Protein AF-A0A7V0MF54-F1 (afdb_monomer)

Nearest PDB structures (foldseek):
  5v1u-assembly2_B  TM=8.890E-01  e=1.268E-02  Thermobaculum terrenum ATCC BAA-798
  3g2b-assembly1_A-2  TM=9.202E-01  e=5.169E-02  Xanthomonas campestris pv. campestris
  6jx3-assembly1_B  TM=9.300E-01  e=2.690E-01  Thermobifida fusca
  7s03-assembly1_A-2  TM=5.739E-01  e=4.204E+00  Homo sapiens
  2vk9-assembly1_A  TM=4.702E-01  e=5.367E+00  Clostridium novyi

Foldseek 3Di:
DPPDPPPPPVQDPLLVQLVVQLPVPDDLQRSLVVCCVVVVDDSVVSSVVSVVSVVVCVVVVNHDDDPPPPDD

Structure (mmCIF, N/CA/C/O backbone):
data_AF-A0A7V0MF54-F1
#
_entry.id   AF-A0A7V0MF54-F1
#
loop_
_atom_site.group_PDB
_atom_site.id
_atom_site.type_symbol
_atom_site.label_atom_id
_atom_site.label_alt_id
_atom_site.label_comp_id
_atom_site.label_asym_id
_atom_site.label_entity_id
_atom_site.label_seq_id
_atom_site.pdbx_PDB_ins_code
_atom_site.Cartn_x
_atom_site.Cartn_y
_atom_site.Cartn_z
_atom_site.occupancy
_atom_site.B_iso_or_equiv
_atom_site.auth_seq_id
_atom_site.auth_comp_id
_atom_site.auth_asym_id
_atom_site.auth_atom_id
_atom_site.pdbx_PDB_model_num
ATOM 1 N N . LEU A 1 1 ? 31.152 3.684 -14.603 1.00 41.72 1 LEU A N 1
ATOM 2 C CA . LEU A 1 1 ? 30.019 3.176 -15.406 1.00 41.72 1 LEU A CA 1
ATOM 3 C C . LEU A 1 1 ? 29.078 2.512 -14.421 1.00 41.72 1 LEU A C 1
ATOM 5 O O . LEU A 1 1 ? 29.083 1.293 -14.299 1.00 41.72 1 LEU A O 1
ATOM 9 N N . ASP A 1 2 ? 28.343 3.316 -13.660 1.00 45.44 2 ASP A N 1
ATOM 10 C CA . ASP A 1 2 ? 27.270 2.825 -12.800 1.00 45.44 2 ASP A CA 1
ATOM 11 C C . ASP A 1 2 ? 26.118 2.477 -13.736 1.00 45.44 2 ASP A C 1
ATOM 13 O O . ASP A 1 2 ? 25.325 3.313 -14.165 1.00 45.44 2 ASP A O 1
ATOM 17 N N . SER A 1 3 ? 26.203 1.246 -14.220 1.00 63.50 3 SER A N 1
ATOM 18 C CA . SER A 1 3 ? 25.300 0.652 -15.186 1.00 63.50 3 SER A CA 1
ATOM 19 C C . SER A 1 3 ? 24.164 0.048 -14.375 1.00 63.50 3 SER A C 1
ATOM 21 O O . SER A 1 3 ? 24.433 -0.608 -13.375 1.00 63.50 3 SER A O 1
ATO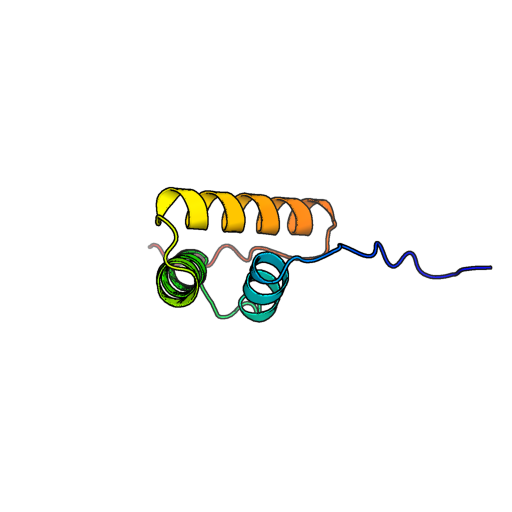M 23 N N . GLU A 1 4 ? 22.933 0.263 -14.832 1.00 55.84 4 GLU A N 1
AT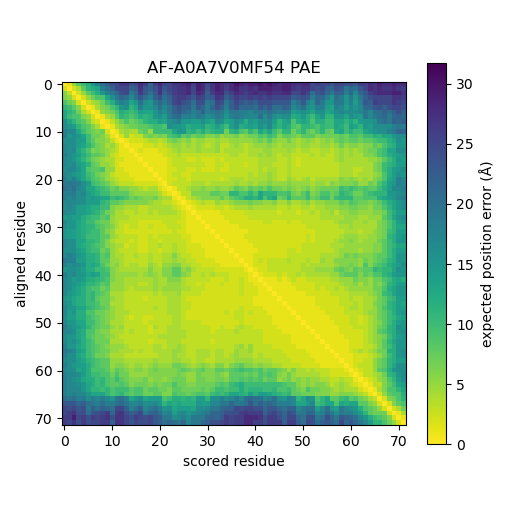OM 24 C CA . GLU A 1 4 ? 21.673 -0.177 -14.217 1.00 55.84 4 GLU A CA 1
ATOM 25 C C . GLU A 1 4 ? 21.138 0.805 -13.165 1.00 55.84 4 GLU A C 1
ATOM 27 O O . GLU A 1 4 ? 21.464 0.762 -11.979 1.00 55.84 4 GLU A O 1
ATOM 32 N N . GLY A 1 5 ? 20.278 1.717 -13.631 1.00 49.28 5 GLY A N 1
ATOM 33 C CA . GLY A 1 5 ? 19.522 2.650 -12.805 1.00 49.28 5 GLY A CA 1
ATOM 34 C C . GLY A 1 5 ? 18.593 1.926 -11.834 1.00 49.28 5 GLY A C 1
ATOM 35 O O . GLY A 1 5 ? 17.400 1.794 -12.083 1.00 49.28 5 GLY A O 1
ATOM 36 N N . LYS A 1 6 ? 19.129 1.482 -10.696 1.00 49.97 6 LYS A N 1
ATOM 37 C CA . LYS A 1 6 ? 18.325 1.228 -9.504 1.00 49.97 6 LYS A CA 1
ATOM 38 C C . LYS A 1 6 ? 17.879 2.579 -8.981 1.00 49.97 6 LYS A C 1
ATOM 40 O O . LYS A 1 6 ? 18.576 3.208 -8.188 1.00 49.97 6 LYS A O 1
ATOM 45 N N . THR A 1 7 ? 16.712 3.032 -9.424 1.00 48.62 7 THR A N 1
ATOM 46 C CA . THR A 1 7 ? 15.951 4.012 -8.657 1.00 48.62 7 THR A CA 1
ATOM 47 C C . THR A 1 7 ? 15.692 3.362 -7.304 1.00 48.62 7 THR A C 1
ATOM 49 O O . THR A 1 7 ? 14.864 2.462 -7.180 1.00 48.62 7 THR A O 1
ATOM 52 N N . LEU A 1 8 ? 16.492 3.735 -6.304 1.00 50.53 8 LEU A N 1
ATOM 53 C CA . LEU A 1 8 ? 16.277 3.348 -4.918 1.00 50.53 8 LEU A CA 1
ATOM 54 C C . LEU A 1 8 ? 14.999 4.052 -4.470 1.00 50.53 8 LEU A C 1
ATOM 56 O O . LEU A 1 8 ? 15.037 5.162 -3.944 1.00 50.53 8 LEU A O 1
ATOM 60 N N . TYR A 1 9 ? 13.858 3.422 -4.731 1.00 57.38 9 TYR A N 1
ATOM 61 C CA . TYR A 1 9 ? 12.617 3.800 -4.087 1.00 57.38 9 TYR A CA 1
ATOM 62 C C . TYR A 1 9 ? 12.822 3.529 -2.601 1.00 57.38 9 TYR A C 1
ATOM 64 O O . TYR A 1 9 ? 12.922 2.376 -2.183 1.00 57.38 9 TYR A O 1
ATOM 72 N N . ILE A 1 10 ? 12.977 4.591 -1.808 1.00 57.38 10 ILE A N 1
ATOM 73 C CA . ILE A 1 10 ? 12.972 4.462 -0.354 1.00 57.38 10 ILE A CA 1
ATOM 74 C C . ILE A 1 10 ? 11.544 4.100 0.020 1.00 57.38 10 ILE A C 1
ATOM 76 O O . ILE A 1 10 ? 10.658 4.946 0.119 1.00 57.38 10 ILE A O 1
ATOM 80 N N . LEU A 1 11 ? 11.324 2.799 0.141 1.00 67.00 11 LEU A N 1
ATOM 81 C CA . LEU A 1 11 ? 10.073 2.249 0.600 1.00 67.00 11 LEU A CA 1
ATOM 82 C C . LEU A 1 11 ? 10.055 2.382 2.117 1.00 67.00 11 LEU A C 1
ATOM 84 O O . LEU A 1 11 ? 10.842 1.739 2.808 1.00 67.00 11 LEU A O 1
ATOM 88 N N . ASN A 1 12 ? 9.151 3.207 2.646 1.00 75.38 12 ASN A N 1
ATOM 89 C CA . ASN A 1 12 ? 8.812 3.122 4.066 1.00 75.38 12 ASN A CA 1
ATOM 90 C C . ASN A 1 12 ? 8.248 1.725 4.384 1.00 75.38 12 ASN A C 1
ATOM 92 O O . ASN A 1 12 ? 7.898 0.968 3.476 1.00 75.38 12 ASN A O 1
ATOM 96 N N . GLU A 1 13 ? 8.108 1.387 5.668 1.00 79.94 13 GLU A N 1
ATOM 97 C CA . GLU A 1 13 ? 7.547 0.093 6.098 1.00 79.94 13 GLU A CA 1
ATOM 98 C C . GLU A 1 13 ? 6.210 -0.221 5.404 1.00 79.94 13 GLU A C 1
ATOM 100 O O . GLU A 1 13 ? 6.028 -1.321 4.886 1.00 79.94 13 GLU A O 1
ATOM 105 N N . ILE A 1 14 ? 5.329 0.778 5.273 1.00 81.94 14 ILE A N 1
ATOM 106 C CA . ILE A 1 14 ? 4.055 0.658 4.545 1.00 81.94 14 ILE A CA 1
ATOM 107 C C . ILE A 1 14 ? 4.279 0.378 3.051 1.00 81.94 14 ILE A C 1
ATOM 109 O O . ILE A 1 14 ? 3.674 -0.538 2.501 1.00 81.94 14 ILE A O 1
ATOM 113 N N . GLY A 1 15 ? 5.172 1.120 2.389 1.00 81.25 15 GLY A N 1
ATOM 114 C CA . GLY A 1 15 ? 5.480 0.929 0.966 1.00 81.25 15 GLY A CA 1
ATOM 115 C C . GLY A 1 15 ? 6.080 -0.448 0.673 1.00 81.25 15 GLY A C 1
ATOM 116 O O . GLY A 1 15 ? 5.698 -1.106 -0.292 1.00 81.25 15 GLY A O 1
ATOM 117 N N . THR A 1 16 ? 6.961 -0.926 1.554 1.00 84.06 16 THR A N 1
ATOM 118 C CA . THR A 1 16 ? 7.545 -2.271 1.462 1.00 84.06 16 THR A CA 1
ATOM 119 C C . THR A 1 16 ? 6.453 -3.324 1.580 1.00 84.06 16 THR A C 1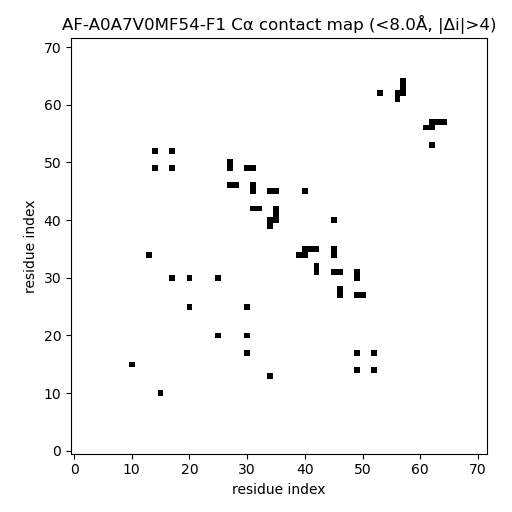
ATOM 121 O O . THR A 1 16 ? 6.378 -4.232 0.758 1.00 84.06 16 THR A O 1
ATOM 124 N N . LYS A 1 17 ? 5.533 -3.154 2.534 1.00 84.38 17 LYS A N 1
ATOM 125 C CA . LYS A 1 17 ? 4.418 -4.080 2.719 1.00 84.38 17 LYS A CA 1
ATOM 126 C C . LYS A 1 17 ? 3.480 -4.116 1.515 1.00 84.38 17 LYS A C 1
ATOM 128 O O . LYS A 1 17 ? 3.047 -5.190 1.105 1.00 84.38 17 LYS A O 1
ATOM 133 N N . ILE A 1 18 ? 3.172 -2.959 0.926 1.00 84.75 18 ILE A N 1
ATOM 134 C CA . ILE A 1 18 ? 2.367 -2.878 -0.300 1.00 84.75 18 ILE A CA 1
ATOM 135 C C . ILE A 1 18 ? 3.065 -3.631 -1.430 1.00 84.75 18 ILE A C 1
ATOM 137 O O . ILE A 1 18 ? 2.420 -4.422 -2.111 1.00 84.75 18 ILE A O 1
ATOM 141 N N . TRP A 1 19 ? 4.373 -3.422 -1.595 1.00 84.38 19 TRP A N 1
ATOM 142 C CA . TRP A 1 19 ? 5.179 -4.114 -2.596 1.00 84.38 19 TRP A CA 1
ATOM 143 C C . TRP A 1 19 ? 5.154 -5.637 -2.414 1.00 84.38 19 TRP A C 1
ATOM 145 O O . TRP A 1 19 ? 4.862 -6.352 -3.366 1.00 84.38 19 TRP A O 1
ATOM 155 N N . GLU A 1 20 ? 5.375 -6.137 -1.196 1.00 84.00 20 GLU A N 1
ATOM 156 C CA . GLU A 1 20 ? 5.310 -7.576 -0.895 1.00 84.00 20 GLU A CA 1
ATOM 157 C C . GLU A 1 20 ? 3.923 -8.172 -1.163 1.00 84.00 20 GLU A C 1
ATOM 159 O O . GLU A 1 20 ? 3.793 -9.320 -1.584 1.00 84.00 20 GLU A O 1
ATOM 164 N N . LEU A 1 21 ? 2.864 -7.396 -0.929 1.00 82.62 21 LEU A N 1
ATOM 165 C CA . LEU A 1 21 ? 1.498 -7.830 -1.199 1.00 82.62 21 LEU A CA 1
ATOM 166 C C . LEU A 1 21 ? 1.146 -7.741 -2.693 1.00 82.62 21 LEU A C 1
ATOM 168 O O . LEU A 1 21 ? 0.276 -8.479 -3.157 1.00 82.62 21 LEU A O 1
ATOM 172 N N . CYS A 1 22 ? 1.841 -6.914 -3.467 1.00 79.62 22 CYS A N 1
ATOM 173 C CA . CYS A 1 22 ? 1.702 -6.760 -4.914 1.00 79.62 22 CYS A CA 1
ATOM 174 C C . CYS A 1 22 ? 2.334 -7.914 -5.730 1.00 79.62 22 CYS A C 1
ATOM 176 O O . CYS A 1 22 ? 2.879 -7.702 -6.805 1.00 79.62 22 CYS A O 1
ATOM 178 N N . ASP A 1 23 ? 2.181 -9.157 -5.273 1.00 75.94 23 ASP A N 1
ATOM 179 C CA . ASP A 1 23 ? 2.611 -10.393 -5.957 1.00 75.94 23 ASP A CA 1
ATOM 180 C C . ASP A 1 23 ? 1.740 -10.753 -7.192 1.00 75.94 23 ASP A C 1
ATOM 182 O O . ASP A 1 23 ? 1.930 -11.766 -7.854 1.00 75.94 23 ASP A O 1
ATOM 186 N N . GLY A 1 24 ? 0.733 -9.937 -7.523 1.00 69.44 24 GLY A N 1
ATOM 187 C CA . GLY A 1 24 ? -0.210 -10.190 -8.625 1.00 69.44 24 GLY A CA 1
ATOM 188 C C . GLY A 1 24 ? -1.417 -11.058 -8.246 1.00 69.44 24 GLY A C 1
ATOM 189 O O . GLY A 1 24 ? -2.415 -11.058 -8.963 1.00 69.44 24 GLY A O 1
ATOM 190 N N . SER A 1 25 ? -1.383 -11.716 -7.083 1.00 75.56 25 SER A N 1
ATOM 191 C CA . SER A 1 25 ? -2.514 -12.498 -6.551 1.00 75.56 25 SER A CA 1
ATOM 192 C C . SER A 1 25 ? -3.414 -11.711 -5.588 1.00 75.56 25 SER A C 1
ATOM 194 O O . SER A 1 25 ? -4.589 -12.045 -5.415 1.00 75.56 25 SER A O 1
ATOM 196 N N . ASN A 1 26 ? -2.902 -10.651 -4.951 1.00 81.50 26 ASN A N 1
ATOM 197 C CA . ASN A 1 26 ? -3.681 -9.861 -3.996 1.00 81.50 26 ASN A CA 1
ATOM 198 C C . ASN A 1 26 ? -4.380 -8.688 -4.686 1.00 81.50 26 ASN A C 1
ATOM 200 O O . ASN A 1 26 ? -3.787 -7.918 -5.439 1.00 81.50 26 ASN A O 1
ATOM 204 N N . ARG A 1 27 ? -5.663 -8.503 -4.368 1.00 84.44 27 ARG A N 1
ATOM 205 C CA . ARG A 1 27 ? -6.425 -7.332 -4.818 1.00 84.44 27 ARG A CA 1
ATOM 206 C C . ARG A 1 27 ? -6.099 -6.129 -3.934 1.00 84.44 27 ARG A C 1
ATOM 208 O O . ARG A 1 27 ? -5.988 -6.283 -2.724 1.00 84.44 27 ARG A O 1
ATOM 215 N N . ILE A 1 28 ? -6.114 -4.920 -4.502 1.00 84.88 28 ILE A N 1
ATOM 216 C CA . ILE A 1 28 ? -5.921 -3.647 -3.770 1.00 84.88 28 ILE A CA 1
ATOM 217 C C . ILE A 1 28 ? -6.760 -3.577 -2.483 1.00 84.88 28 ILE A C 1
ATOM 219 O O . ILE A 1 28 ? -6.264 -3.178 -1.437 1.00 84.88 28 ILE A O 1
ATOM 223 N N . LYS A 1 29 ? -8.023 -4.025 -2.526 1.00 85.88 29 LYS A N 1
ATOM 224 C CA . LYS A 1 29 ? -8.912 -4.052 -1.349 1.00 85.88 29 LYS A CA 1
ATOM 225 C C . LYS A 1 29 ? -8.370 -4.881 -0.175 1.00 85.88 29 LYS A C 1
ATOM 227 O O . LYS A 1 29 ? -8.623 -4.529 0.972 1.00 85.88 29 LYS A O 1
ATOM 232 N N . ASP A 1 30 ? -7.658 -5.963 -0.471 1.00 89.31 30 ASP A N 1
ATOM 233 C CA . ASP A 1 30 ? -7.093 -6.888 0.511 1.00 89.31 30 ASP A CA 1
ATOM 234 C C . ASP A 1 30 ? -5.859 -6.265 1.164 1.00 89.31 30 ASP A C 1
ATOM 236 O O . ASP A 1 30 ? -5.738 -6.244 2.386 1.00 89.31 30 ASP A O 1
ATOM 240 N N . ILE A 1 31 ? -5.014 -5.637 0.339 1.00 89.19 31 ILE A N 1
ATOM 241 C CA . ILE A 1 31 ? -3.843 -4.863 0.771 1.00 89.19 31 ILE A CA 1
ATOM 242 C C . ILE A 1 31 ? -4.272 -3.750 1.732 1.00 89.19 31 ILE A C 1
ATOM 244 O O . ILE A 1 31 ? -3.744 -3.641 2.834 1.00 89.19 31 ILE A O 1
ATOM 248 N N . VAL A 1 32 ? -5.293 -2.977 1.354 1.00 90.75 32 VAL A N 1
ATOM 249 C CA . VAL A 1 32 ? -5.860 -1.907 2.189 1.00 90.75 32 VAL A CA 1
ATOM 250 C C . VAL A 1 32 ? -6.391 -2.449 3.516 1.00 90.75 32 VAL A C 1
ATOM 252 O O . VAL A 1 32 ? -6.164 -1.841 4.558 1.00 90.75 32 VAL A O 1
ATOM 255 N N . SER A 1 33 ? -7.090 -3.587 3.497 1.00 90.31 33 SER A N 1
ATOM 256 C CA . SER A 1 33 ? -7.625 -4.190 4.721 1.00 90.31 33 SER A CA 1
ATOM 257 C C . SER A 1 33 ? -6.518 -4.687 5.650 1.00 90.31 33 SER A C 1
ATOM 259 O O . SER A 1 33 ? -6.622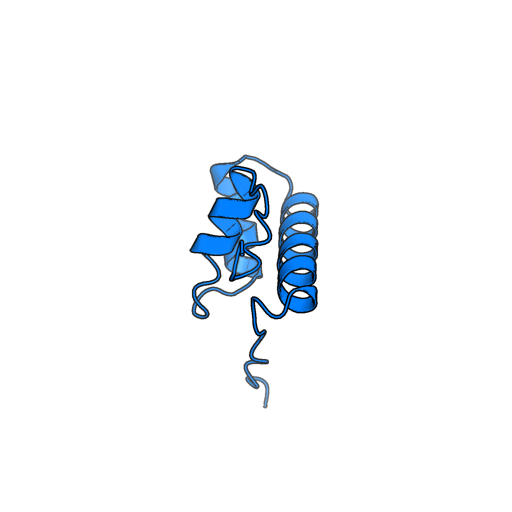 -4.501 6.859 1.00 90.31 33 SER A O 1
ATOM 261 N N . LYS A 1 34 ? -5.457 -5.289 5.098 1.00 89.75 34 LYS A N 1
ATOM 262 C CA . LYS A 1 34 ? -4.279 -5.711 5.866 1.00 89.75 34 LYS A CA 1
ATOM 263 C C . LYS A 1 34 ? -3.562 -4.522 6.484 1.00 89.75 34 LYS A C 1
ATOM 265 O O . LYS A 1 34 ? -3.273 -4.564 7.669 1.00 89.75 34 LYS A O 1
ATOM 270 N N . LEU A 1 35 ? -3.345 -3.451 5.722 1.00 89.06 35 LEU A N 1
ATOM 271 C CA . LEU A 1 35 ? -2.706 -2.237 6.232 1.00 89.06 35 LEU A CA 1
ATOM 272 C C . LEU A 1 35 ? -3.519 -1.574 7.343 1.00 89.06 35 LEU A C 1
ATOM 274 O O . LEU A 1 35 ? -2.964 -1.211 8.370 1.00 89.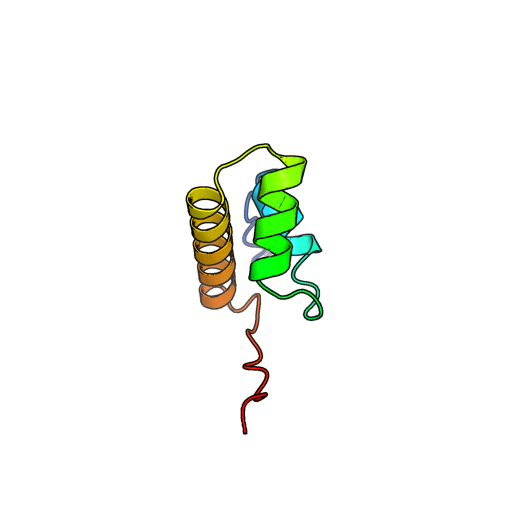06 35 LEU A O 1
ATOM 278 N N . CYS A 1 36 ? -4.834 -1.459 7.156 1.00 90.75 36 CYS A N 1
ATOM 279 C CA . CYS A 1 36 ? -5.743 -0.932 8.172 1.00 90.75 36 CYS A CA 1
ATOM 280 C C . CYS A 1 36 ? -5.662 -1.741 9.477 1.00 90.75 36 CYS A C 1
ATOM 282 O O . CYS A 1 36 ? -5.669 -1.157 10.552 1.00 90.75 36 CYS A O 1
ATOM 284 N N . HIS A 1 37 ? -5.526 -3.068 9.384 1.00 89.00 37 HIS A N 1
ATOM 285 C CA . HIS A 1 37 ? -5.415 -3.945 10.549 1.00 89.00 37 HIS A CA 1
ATOM 286 C C . HIS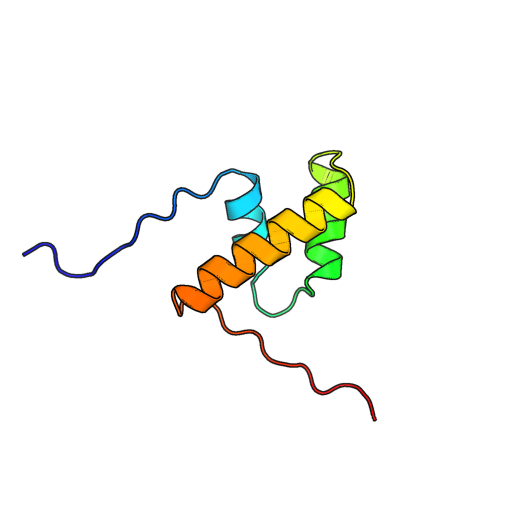 A 1 37 ? -4.015 -3.962 11.188 1.00 89.00 37 HIS A C 1
ATOM 288 O O . HIS A 1 37 ? -3.912 -3.950 12.408 1.00 89.00 37 HIS A O 1
ATOM 294 N N . GLU A 1 38 ? -2.938 -4.008 10.396 1.00 88.44 38 GLU A N 1
ATOM 295 C CA . GLU A 1 38 ? -1.556 -4.047 10.908 1.00 88.44 38 GLU A CA 1
ATOM 296 C C . GLU A 1 38 ? -1.092 -2.698 11.466 1.00 88.44 38 GLU A C 1
ATOM 298 O O . GLU A 1 38 ? -0.362 -2.672 12.452 1.00 88.44 38 GLU A O 1
ATOM 303 N N . TYR A 1 39 ? -1.500 -1.591 10.841 1.00 86.44 39 TYR A N 1
ATOM 304 C CA . TYR A 1 39 ? -1.005 -0.250 11.163 1.00 86.44 39 TYR A CA 1
ATOM 305 C C . TYR A 1 39 ? -2.047 0.636 11.866 1.00 86.44 39 TYR A C 1
ATOM 307 O O . TYR A 1 39 ? -1.755 1.799 12.124 1.00 86.44 39 TYR A O 1
ATOM 315 N N . ASP A 1 40 ? -3.245 0.112 12.165 1.00 88.44 40 ASP A N 1
ATOM 316 C CA . ASP A 1 40 ? -4.364 0.842 12.798 1.00 88.44 40 ASP A CA 1
ATOM 317 C C . ASP A 1 40 ? -4.690 2.178 12.098 1.00 88.44 40 ASP A C 1
ATOM 319 O O . ASP A 1 40 ? -5.006 3.195 12.711 1.00 88.44 40 ASP A O 1
ATOM 323 N N . ILE A 1 41 ? -4.567 2.197 10.769 1.00 87.44 41 ILE A N 1
ATOM 324 C CA . ILE A 1 41 ? -4.828 3.382 9.947 1.00 87.44 41 ILE A CA 1
ATOM 325 C C . ILE A 1 41 ? -6.235 3.349 9.362 1.00 87.44 41 ILE A C 1
ATOM 327 O O . ILE A 1 41 ? -6.783 2.290 9.055 1.00 87.44 41 ILE A O 1
ATOM 331 N N . GLU A 1 42 ? -6.816 4.524 9.126 1.00 91.94 42 GLU A N 1
ATOM 332 C CA . GLU A 1 42 ? -8.125 4.619 8.487 1.00 91.94 42 GLU A CA 1
ATOM 333 C C . GLU A 1 42 ? -8.121 4.019 7.079 1.00 91.94 42 GLU A C 1
ATOM 335 O O . GLU A 1 42 ? -7.203 4.231 6.285 1.00 91.94 42 GLU A O 1
ATOM 340 N N . LYS A 1 43 ? -9.208 3.323 6.733 1.00 88.88 43 LYS A N 1
ATOM 341 C CA . LYS A 1 43 ? -9.362 2.666 5.431 1.00 88.88 43 LYS A CA 1
ATOM 342 C C . LYS A 1 43 ? -9.208 3.633 4.255 1.00 88.88 43 LYS A C 1
ATOM 344 O O . LYS A 1 43 ? -8.680 3.234 3.219 1.00 88.88 43 LYS A O 1
ATOM 349 N N . ASP A 1 44 ? -9.679 4.870 4.396 1.00 89.75 44 ASP A N 1
ATOM 350 C CA . ASP A 1 44 ? -9.577 5.878 3.336 1.00 89.75 44 ASP A CA 1
ATOM 351 C C . ASP A 1 44 ? -8.122 6.325 3.129 1.00 89.75 44 ASP A C 1
ATOM 353 O O . ASP A 1 44 ? -7.645 6.381 1.993 1.00 89.75 44 ASP A O 1
ATOM 357 N N . ILE A 1 45 ? -7.381 6.507 4.229 1.00 88.81 45 ILE A N 1
ATOM 358 C CA . ILE A 1 45 ? -5.945 6.813 4.211 1.00 88.81 45 ILE A CA 1
ATOM 359 C C . ILE A 1 45 ? -5.158 5.641 3.625 1.00 88.81 45 ILE A C 1
ATOM 361 O O . ILE A 1 45 ? -4.441 5.825 2.647 1.00 88.81 45 ILE A O 1
ATOM 365 N N . ALA A 1 46 ? -5.368 4.424 4.132 1.00 89.38 46 ALA A N 1
ATOM 366 C CA . ALA A 1 46 ? -4.734 3.209 3.623 1.00 89.38 46 ALA A CA 1
ATOM 367 C C . ALA A 1 46 ? -4.974 3.025 2.120 1.00 89.38 46 ALA A C 1
ATOM 369 O O . ALA A 1 46 ? -4.065 2.704 1.362 1.00 89.38 46 ALA A O 1
ATOM 370 N N . LYS A 1 47 ? -6.210 3.250 1.665 1.00 90.00 47 LYS A N 1
ATOM 371 C CA . LYS A 1 47 ? -6.566 3.167 0.248 1.00 90.00 47 LYS A CA 1
ATOM 372 C C . LYS A 1 47 ? -5.832 4.208 -0.583 1.00 90.00 47 LYS A C 1
ATOM 374 O O . LYS A 1 47 ? -5.380 3.874 -1.676 1.00 90.00 47 LYS A O 1
ATOM 379 N N . LYS A 1 48 ? -5.742 5.444 -0.095 1.00 89.44 48 LYS A N 1
ATOM 380 C CA . LYS A 1 48 ? -5.029 6.517 -0.781 1.00 89.44 48 LYS A CA 1
ATOM 381 C C . LYS A 1 48 ? -3.539 6.205 -0.890 1.00 89.44 48 LYS A C 1
ATOM 383 O O . LYS A 1 48 ? -3.017 6.295 -1.993 1.00 89.44 48 LYS A O 1
ATOM 388 N N . ASP A 1 49 ? -2.909 5.764 0.195 1.00 86.44 49 ASP A N 1
ATOM 389 C CA . ASP A 1 49 ? -1.499 5.357 0.218 1.00 86.44 49 ASP A CA 1
ATOM 390 C C . ASP A 1 49 ? -1.224 4.214 -0.763 1.00 86.44 49 ASP A C 1
ATOM 392 O O . ASP A 1 49 ? -0.333 4.315 -1.601 1.00 86.44 49 ASP A O 1
ATOM 396 N N . VAL A 1 50 ? -2.041 3.155 -0.738 1.00 88.38 50 VAL A N 1
ATOM 397 C CA . VAL A 1 50 ? -1.893 2.019 -1.662 1.00 88.38 50 VAL A C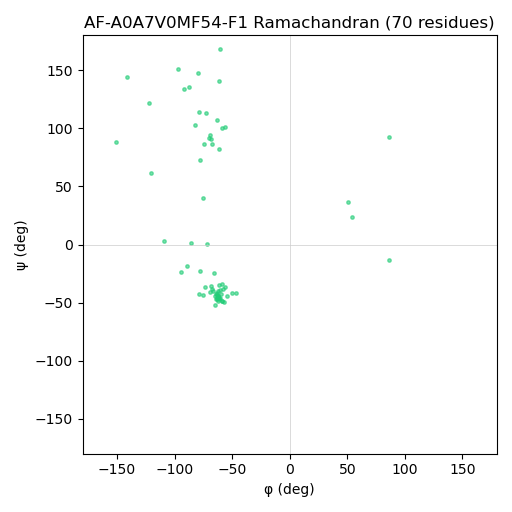A 1
ATOM 398 C C . VAL A 1 50 ? -2.053 2.455 -3.114 1.00 88.38 50 VAL A C 1
ATOM 400 O O . VAL A 1 50 ? -1.269 2.043 -3.965 1.00 88.38 50 VAL A O 1
ATOM 403 N N . LEU A 1 51 ? -3.070 3.265 -3.419 1.00 87.62 51 LEU A N 1
ATOM 404 C CA . LEU A 1 51 ? -3.307 3.742 -4.781 1.00 87.62 51 LEU A CA 1
ATOM 405 C C . LEU A 1 51 ? -2.180 4.646 -5.271 1.00 87.62 51 LEU A C 1
ATOM 407 O O . LEU A 1 51 ? -1.743 4.479 -6.404 1.00 87.62 51 LEU A O 1
ATOM 411 N N . ASP A 1 52 ? -1.721 5.578 -4.438 1.00 87.69 52 ASP A N 1
ATOM 412 C CA . ASP A 1 52 ? -0.620 6.475 -4.774 1.00 87.69 52 ASP A CA 1
ATOM 413 C C . ASP A 1 52 ? 0.659 5.677 -5.039 1.00 87.69 52 ASP A C 1
ATOM 415 O O . ASP A 1 52 ? 1.284 5.826 -6.086 1.00 87.69 52 ASP A O 1
ATOM 419 N N . PHE A 1 53 ? 0.965 4.724 -4.160 1.00 85.69 53 PHE A N 1
ATOM 420 C CA . PHE A 1 53 ? 2.124 3.856 -4.276 1.00 85.69 53 PHE A CA 1
ATOM 421 C C . PHE A 1 53 ? 2.088 2.987 -5.538 1.00 85.69 53 PHE A C 1
ATOM 423 O O . PHE A 1 53 ? 3.037 2.967 -6.319 1.00 85.69 53 PHE A O 1
ATOM 430 N N . VAL A 1 54 ? 0.964 2.315 -5.800 1.00 84.44 54 VAL A N 1
ATOM 431 C CA . VAL A 1 54 ? 0.769 1.527 -7.026 1.00 84.44 54 VAL A CA 1
ATOM 432 C C . VAL A 1 54 ? 0.868 2.415 -8.265 1.00 84.44 54 VAL A C 1
ATOM 434 O O . VAL A 1 54 ? 1.468 2.011 -9.256 1.00 84.44 54 VAL A O 1
ATOM 437 N N . ASN A 1 55 ? 0.337 3.636 -8.216 1.00 86.31 55 ASN A N 1
ATOM 438 C CA . ASN A 1 55 ? 0.422 4.581 -9.323 1.00 86.31 55 ASN A CA 1
ATOM 439 C C . ASN A 1 55 ? 1.857 5.077 -9.565 1.00 86.31 55 ASN A C 1
ATOM 441 O O . ASN A 1 55 ? 2.253 5.270 -10.712 1.00 86.31 55 ASN A O 1
ATOM 445 N N . GLN A 1 56 ? 2.662 5.257 -8.516 1.00 84.25 56 GLN A N 1
ATOM 446 C CA . GLN A 1 56 ? 4.089 5.554 -8.653 1.00 84.25 56 GLN A CA 1
ATOM 447 C C . GLN A 1 56 ? 4.843 4.390 -9.309 1.00 84.25 56 GLN A C 1
ATOM 449 O O . GLN A 1 56 ? 5.646 4.616 -10.209 1.00 84.25 56 GLN A O 1
ATOM 454 N N . LEU A 1 57 ? 4.544 3.148 -8.918 1.00 82.00 57 LEU A N 1
ATOM 455 C CA . LEU A 1 57 ? 5.157 1.954 -9.508 1.00 82.00 57 LEU A CA 1
ATOM 456 C C . LEU A 1 57 ? 4.746 1.732 -10.967 1.00 82.00 57 LEU A C 1
ATOM 458 O O . LEU A 1 57 ? 5.578 1.341 -11.780 1.00 82.00 57 LEU A O 1
ATOM 462 N N . LEU A 1 58 ? 3.484 2.009 -11.303 1.00 83.81 58 LEU A N 1
ATOM 463 C CA . LEU A 1 58 ? 2.981 1.977 -12.678 1.00 83.81 58 LEU A CA 1
ATOM 464 C C . LEU A 1 58 ? 3.695 3.010 -13.554 1.00 83.81 58 LEU A C 1
ATOM 466 O O . LEU A 1 58 ? 4.113 2.689 -14.658 1.00 83.81 58 LEU A O 1
ATOM 470 N N . GLN A 1 59 ? 3.869 4.236 -13.052 1.00 84.56 59 GLN A N 1
ATOM 471 C CA . GLN A 1 59 ? 4.618 5.286 -13.756 1.00 84.56 59 GLN A CA 1
ATOM 472 C C . GLN A 1 59 ? 6.108 4.964 -13.902 1.00 84.56 59 GLN A C 1
ATOM 474 O O . GLN A 1 59 ? 6.765 5.494 -14.793 1.00 84.56 59 GLN A O 1
ATOM 479 N N . ALA A 1 60 ? 6.639 4.123 -13.018 1.00 82.44 60 ALA A N 1
ATOM 480 C CA . ALA A 1 60 ? 8.008 3.634 -13.071 1.00 82.44 60 ALA A CA 1
ATOM 481 C C . ALA A 1 60 ? 8.177 2.393 -13.966 1.00 82.44 60 ALA A C 1
ATOM 483 O O . ALA A 1 60 ? 9.278 1.847 -14.012 1.00 82.44 60 ALA A O 1
ATOM 484 N N . ASP A 1 61 ? 7.105 1.912 -14.614 1.00 80.75 61 ASP A N 1
ATOM 485 C CA . ASP A 1 61 ? 7.063 0.642 -15.358 1.00 80.75 61 ASP A CA 1
ATOM 486 C C . ASP A 1 61 ? 7.514 -0.580 -14.517 1.00 80.75 61 ASP A C 1
ATOM 488 O O . ASP A 1 61 ? 7.935 -1.610 -15.044 1.00 80.75 61 ASP A O 1
ATOM 492 N N . LEU A 1 62 ? 7.414 -0.487 -13.183 1.00 79.94 62 LEU A N 1
ATOM 493 C CA . LEU A 1 62 ? 7.820 -1.541 -12.242 1.00 79.94 62 LEU A CA 1
ATOM 494 C C . LEU A 1 62 ? 6.698 -2.532 -11.925 1.00 79.94 62 LEU A C 1
ATOM 496 O O . LEU A 1 62 ? 6.961 -3.618 -11.411 1.00 79.94 62 LEU A O 1
ATOM 500 N N . LEU A 1 63 ? 5.446 -2.157 -12.185 1.00 77.31 63 LEU A N 1
ATOM 501 C CA . LEU A 1 63 ? 4.272 -2.951 -11.849 1.00 77.31 63 LEU A CA 1
ATOM 502 C C . LEU A 1 63 ? 3.235 -2.847 -12.963 1.00 77.31 63 LEU A C 1
ATOM 504 O O . LEU A 1 63 ? 3.064 -1.786 -13.550 1.00 77.31 63 LEU A O 1
ATOM 508 N N . PHE A 1 64 ? 2.511 -3.936 -13.225 1.00 74.75 64 PHE A N 1
ATOM 509 C CA . PHE A 1 64 ? 1.450 -3.981 -14.231 1.00 74.75 64 PHE A CA 1
ATOM 510 C C . PHE A 1 64 ? 0.129 -4.388 -13.583 1.00 74.75 64 PHE A C 1
ATOM 512 O O . PHE A 1 64 ? 0.007 -5.468 -13.005 1.00 74.75 64 PHE A O 1
ATOM 519 N N . VAL A 1 65 ? -0.889 -3.533 -13.699 1.00 73.19 65 VAL A N 1
ATOM 520 C CA . VAL A 1 65 ? -2.249 -3.882 -13.277 1.00 73.19 65 VAL A CA 1
ATOM 521 C C . VAL A 1 65 ? -2.928 -4.682 -14.380 1.00 73.19 65 VAL A C 1
ATOM 523 O O . VAL A 1 65 ? -3.393 -4.143 -15.384 1.00 73.19 65 VAL A O 1
ATOM 526 N N . SER A 1 66 ? -3.006 -5.996 -14.191 1.00 69.31 66 SER A N 1
ATOM 527 C CA . SER A 1 66 ? -3.850 -6.829 -15.042 1.00 69.31 66 SER A CA 1
ATOM 528 C C . SER A 1 66 ? -5.302 -6.570 -14.663 1.00 69.31 66 SER A C 1
ATOM 530 O O . SER A 1 66 ? -5.733 -6.863 -13.546 1.00 69.31 66 SER A O 1
ATOM 532 N N . LYS A 1 67 ? -6.061 -5.966 -15.581 1.00 59.75 67 LYS A N 1
ATOM 533 C CA . LYS A 1 67 ? -7.506 -5.814 -15.430 1.00 59.75 67 LYS A CA 1
ATOM 534 C C . LYS A 1 67 ? -8.115 -7.209 -15.539 1.00 59.75 67 LYS A C 1
ATOM 536 O O . LYS A 1 67 ? -8.391 -7.679 -16.640 1.00 59.75 67 LYS A O 1
ATOM 541 N N . ASP A 1 68 ? -8.258 -7.876 -14.396 1.00 57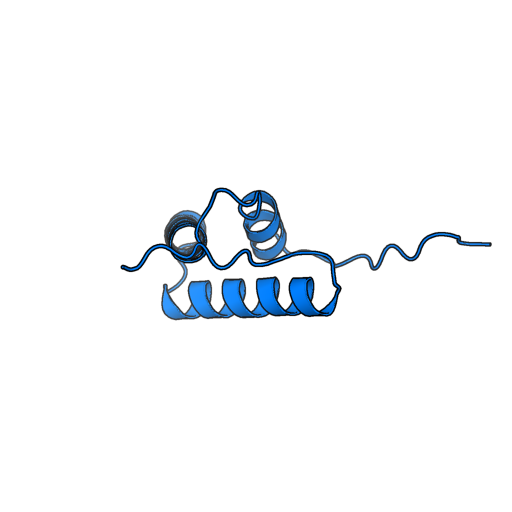.47 68 ASP A N 1
ATOM 542 C CA . ASP A 1 68 ? -9.018 -9.116 -14.275 1.00 57.47 68 ASP A CA 1
ATOM 543 C C . ASP A 1 68 ? -10.427 -8.821 -14.795 1.00 57.47 68 ASP A C 1
ATOM 545 O O . ASP A 1 68 ? -11.225 -8.111 -14.174 1.00 57.47 68 ASP A O 1
ATOM 549 N N . SER A 1 69 ? -10.657 -9.246 -16.033 1.00 47.50 69 SER A N 1
ATOM 550 C CA . SER A 1 69 ? -11.887 -9.042 -16.781 1.00 47.50 69 SER A CA 1
ATOM 551 C C . SER A 1 69 ? -12.889 -10.059 -16.257 1.00 47.50 69 SER A C 1
ATOM 553 O O . SER A 1 69 ? -13.144 -11.076 -16.881 1.00 47.50 69 SER A O 1
ATOM 555 N N . GLY A 1 70 ? -13.374 -9.823 -15.043 1.00 61.69 70 GLY A N 1
ATOM 556 C CA . GLY A 1 70 ? -14.338 -10.676 -14.368 1.00 61.69 70 GLY A CA 1
ATOM 557 C C 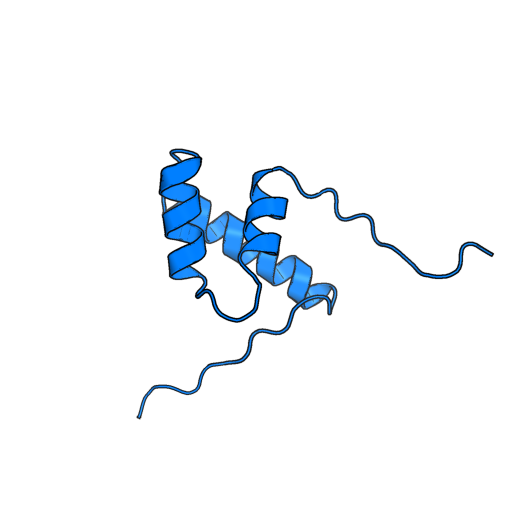. GLY A 1 70 ? -15.596 -9.898 -14.033 1.00 61.69 70 GLY A C 1
ATOM 558 O O . GLY A 1 70 ? -15.872 -9.731 -12.850 1.00 61.69 70 GLY A O 1
ATOM 559 N N . GLN A 1 71 ? -16.289 -9.383 -15.055 1.00 41.00 71 GLN A N 1
ATOM 560 C CA . GLN A 1 71 ? -17.727 -9.082 -15.032 1.00 41.00 71 GLN A CA 1
ATOM 561 C C . GLN A 1 71 ? -18.289 -9.206 -16.461 1.00 41.00 71 GLN A C 1
ATOM 563 O O . GLN A 1 71 ? -18.315 -8.226 -17.205 1.00 41.00 71 GLN A O 1
ATOM 568 N N . GLU A 1 72 ? -18.706 -10.421 -16.814 1.00 40.66 72 GLU A N 1
ATOM 569 C CA . GLU A 1 72 ? -20.005 -10.681 -17.455 1.00 40.66 72 GLU A CA 1
ATOM 570 C C . GLU A 1 72 ? -20.829 -11.532 -16.482 1.00 40.66 72 GLU A C 1
ATOM 572 O O . GLU A 1 72 ? -20.213 -12.387 -15.799 1.00 40.66 72 GLU A O 1
#

Secondary structure (DSSP, 8-state):
---S--------HHHHHHHHHTTTTS-HHHHHHHHHHHH---HHHHHHHHHHHHHHHHHTTS----------

Sequence (72 aa):
LDSEGKTLYILNEIGTKIWELCDGSNRIKDIVSKLCHEYDIEKDIAKKDVLDFVNQLLQADLLFVSKDSGQE

Solvent-accessible surface area (backbone atoms only — not comparable to full-atom values): 4607 Å² total; per-residue (Å²): 132,92,74,75,89,71,77,77,73,85,58,49,76,68,52,45,51,51,54,69,47,59,74,78,82,56,54,70,72,56,54,23,53,50,44,23,66,77,67,75,40,54,60,69,58,32,43,48,53,52,50,51,51,52,50,52,33,41,75,65,72,74,49,81,87,78,79,78,86,80,82,132

pLDDT: mean 76.81, std 14.75, range [40.66, 91.94]

Radius of gyration: 13.83 Å; Cα contacts (8 Å, |Δi|>4): 34; chains: 1; bounding box: 50×19×30 Å

Mean predicted aligned error: 8.45 Å